Protein AF-0000000086388055 (afdb_homodimer)

Foldseek 3Di:
DPPVDCPDPPPPVVVVVCQQQAAPQVRHGEDQWKAWPVGHIHHPVSCVVQAPPPDQKGADPPPGDIGGVVRIDGPVVRNPDDPPPD/DPVPDCPDPPPPVVVVVVQQQAAPQVRHGEDQWKAFPVGHIHHPVSCVVQADPPDQKGADPPPGDIGGVVRIDGPVVRNPDDPPPD

Solvent-accessible surface area (backbone atoms only — not comparable to full-atom values): 10241 Å² total; per-residue (Å²): 134,82,75,82,57,80,76,57,85,74,51,76,68,50,64,69,53,47,54,46,58,30,15,78,82,83,67,38,63,33,51,66,25,29,25,42,72,85,16,56,58,34,20,47,78,67,46,54,78,57,35,53,88,96,52,64,45,34,49,39,93,84,81,53,51,73,37,46,62,89,61,47,27,52,35,56,57,44,58,68,52,57,81,74,78,120,134,81,74,81,57,80,76,56,88,70,54,78,69,51,65,71,51,46,53,45,59,29,14,78,83,81,67,37,64,33,51,66,24,28,23,42,72,86,16,56,58,35,21,46,77,68,47,55,78,57,33,52,87,96,52,64,43,35,50,40,91,82,81,56,52,73,38,46,61,90,61,47,26,52,33,56,58,44,56,67,54,58,80,74,77,120

Nearest PDB structures (foldseek):
  6yxe-assembly2_B-2  TM=8.907E-01  e=7.400E-06  Homo sapiens
  6yxe-assembly1_A-3  TM=7.813E-01  e=3.325E-06  Homo sapiens
  5fer-assembly1_A  TM=7.969E-01  e=1.647E-05  Homo sapiens
  8a38-assembly2_B  TM=8.739E-01  e=8.159E-05  Homo sapiens
  7zj3-assembly2_A  TM=8.446E-01  e=8.721E-05  Homo sapiens

Sequence (172 aa):
MDLMGTLGRGGLEVSSFTEDLLCPICLSFFREPHMLECGHSFCAPCLEPCIPKGQRRGLCPECRRPFALRRMTINRALCSLEPLKLMDLMGTLGRGGLEVSSFTEDLLCPICLSFFREPHMLECGHSFCAPCLEPCIPKGQRRGLCPECRRPFALRRMTINRALCSLEPLKL

Radius of gyration: 19.49 Å; Cα contacts (8 Å, |Δi|>4): 260; chains: 2; bounding box: 42×66×50 Å

pLDDT: mean 80.74, std 25.34, range [24.72, 98.5]

InterPro domains:
  IPR001841 Zinc finger, RING-type [PS50089] (23-64)
  IPR001841 Zinc finger, RING-type [SM00184] (23-63)
  IPR013083 Zinc finger, RING/FYVE/PHD-type [G3DSA:3.30.40.10] (9-85)
  IPR017907 Zinc finger, RING-type, conserved site [PS00518] (38-47)
  IPR018957 Zinc finger, C3HC4 RING-type [PF00097] (23-63)
  IPR051657 RNF168/RNF169 E3 ubiquitin-protein ligase [PTHR23328] (18-79)

Structure (mmCIF, N/CA/C/O backbone):
data_AF-0000000086388055-model_v1
#
loop_
_entity.id
_entity.type
_entity.pdbx_description
1 polymer 'RING-type E3 ubiquitin transferase'
#
loop_
_atom_site.group_PDB
_atom_site.id
_atom_site.type_symbol
_atom_site.label_atom_id
_atom_site.label_alt_id
_atom_site.label_comp_id
_atom_site.label_asym_id
_atom_site.label_entity_id
_atom_site.label_seq_id
_atom_site.pdbx_PDB_ins_code
_atom_site.Cartn_x
_atom_site.Cartn_y
_atom_site.Cartn_z
_atom_site.occupancy
_atom_site.B_iso_or_equiv
_atom_site.auth_seq_id
_atom_site.auth_comp_id
_atom_site.auth_asym_id
_atom_site.auth_atom_id
_atom_site.pdbx_PDB_model_num
ATOM 1 N N . MET A 1 1 ? -17.297 48.688 5.199 1 24.72 1 MET A N 1
ATOM 2 C CA . MET A 1 1 ? -16.234 48.031 4.438 1 24.72 1 MET A CA 1
ATOM 3 C C . MET A 1 1 ? -15.828 46.719 5.098 1 24.72 1 MET A C 1
ATOM 5 O O . MET A 1 1 ? -15.375 46.688 6.242 1 24.72 1 MET A O 1
ATOM 9 N N . ASP A 1 2 ? -16.578 45.562 4.766 1 26.2 2 ASP A N 1
ATOM 10 C CA . ASP A 1 2 ? -16.656 44.281 5.426 1 26.2 2 ASP A CA 1
ATOM 11 C C . ASP A 1 2 ? -15.328 43.531 5.336 1 26.2 2 ASP A C 1
ATOM 13 O O . ASP A 1 2 ? -14.828 43.281 4.238 1 26.2 2 ASP A O 1
ATOM 17 N N . LEU A 1 3 ? -14.32 43.688 6.047 1 27.2 3 LEU A N 1
ATOM 18 C CA . LEU A 1 3 ? -12.969 43.188 6.223 1 27.2 3 LEU A CA 1
ATOM 19 C C . LEU A 1 3 ? -12.969 41.656 6.238 1 27.2 3 LEU A C 1
ATOM 21 O O . LEU A 1 3 ? -11.945 41.031 6.516 1 27.2 3 LEU A O 1
ATOM 25 N N . MET A 1 4 ? -14.117 41.031 6.414 1 30.28 4 MET A N 1
ATOM 26 C CA . MET A 1 4 ? -14.023 39.594 6.465 1 30.28 4 MET A CA 1
ATOM 27 C C . MET A 1 4 ? -13.43 39.031 5.176 1 30.28 4 MET A C 1
ATOM 29 O O . MET A 1 4 ? -14.133 38.906 4.164 1 30.28 4 MET A O 1
ATOM 33 N N . GLY A 1 5 ? -12.617 39.719 4.543 1 29.72 5 GLY A N 1
ATOM 34 C CA . GLY A 1 5 ? -12.117 39.438 3.205 1 29.72 5 GLY A CA 1
ATOM 35 C C . GLY A 1 5 ? -11.852 37.969 2.945 1 29.72 5 GLY A C 1
ATOM 36 O O . GLY A 1 5 ? -11.812 37.188 3.881 1 29.72 5 GLY A O 1
ATOM 37 N N . THR A 1 6 ? -11.82 37.625 1.55 1 30.61 6 THR A N 1
ATOM 38 C CA . THR A 1 6 ? -11.625 36.375 0.801 1 30.61 6 THR A CA 1
ATOM 39 C C . THR A 1 6 ? -10.352 35.656 1.257 1 30.61 6 THR A C 1
ATOM 41 O O . THR A 1 6 ? -9.242 36.094 0.936 1 30.61 6 THR A O 1
ATOM 44 N N . LEU A 1 7 ? -9.953 35.656 2.416 1 35.62 7 LEU A N 1
ATOM 45 C CA . LEU A 1 7 ? -8.859 34.719 2.635 1 35.62 7 LEU A CA 1
ATOM 46 C C . LEU A 1 7 ? -9 33.5 1.726 1 35.62 7 LEU A C 1
ATOM 48 O O . LEU A 1 7 ? -9.969 32.75 1.828 1 35.62 7 LEU A O 1
ATOM 52 N N . GLY A 1 8 ? -8.891 33.625 0.463 1 33.31 8 GLY A N 1
ATOM 53 C CA . GLY A 1 8 ? -9.023 32.688 -0.637 1 33.31 8 GLY A CA 1
ATOM 54 C C . GLY A 1 8 ? -8.602 31.281 -0.268 1 33.31 8 GLY A C 1
ATOM 55 O O . GLY A 1 8 ? -7.961 31.062 0.762 1 33.31 8 GLY A O 1
ATOM 56 N N . ARG A 1 9 ? -9.133 30.25 -1.027 1 32.78 9 ARG A N 1
ATOM 57 C CA . ARG A 1 9 ? -8.859 28.812 -0.999 1 32.78 9 ARG A CA 1
ATOM 58 C C . ARG A 1 9 ? -7.367 28.547 -0.872 1 32.78 9 ARG A C 1
ATOM 60 O O . ARG A 1 9 ? -6.887 27.484 -1.276 1 32.78 9 ARG A O 1
ATOM 67 N N . GLY A 1 10 ? -6.574 29.469 -0.77 1 34.97 10 GLY A N 1
ATOM 68 C CA . GLY A 1 10 ? -5.188 29.109 -0.537 1 34.97 10 GLY A CA 1
ATOM 69 C C . GLY A 1 10 ? -5.012 28.125 0.596 1 34.97 10 GLY A C 1
ATOM 70 O O . GLY A 1 10 ? -3.971 28.094 1.256 1 34.97 10 GLY A O 1
ATOM 71 N N . GLY A 1 11 ? -5.984 28 1.365 1 35.19 11 GLY A N 1
ATOM 72 C CA . GLY A 1 11 ? -6.031 27 2.426 1 35.19 11 GLY A CA 1
ATOM 73 C C . GLY A 1 11 ? -5.188 25.781 2.135 1 35.19 11 GLY A C 1
ATOM 74 O O . GLY A 1 11 ? -4.926 25.453 0.973 1 35.19 11 GLY A O 1
ATOM 75 N N . LEU A 1 12 ? -4.16 25.562 2.904 1 37.53 12 LEU A N 1
ATOM 76 C CA . LEU A 1 12 ? -3.385 24.328 2.822 1 37.53 12 LEU A CA 1
ATOM 77 C C . LEU A 1 12 ? -4.199 23.219 2.17 1 37.53 12 LEU A C 1
ATOM 79 O O . LEU A 1 12 ? -5.309 22.906 2.613 1 37.53 12 LEU A O 1
ATOM 83 N N . GLU A 1 13 ? -4.641 23.328 0.936 1 41.19 13 GLU A N 1
ATOM 84 C CA . GLU A 1 13 ? -5.277 22.203 0.261 1 41.19 13 GLU A CA 1
ATOM 85 C C . GLU A 1 13 ? -4.91 20.875 0.93 1 41.19 13 GLU A C 1
ATOM 87 O O . GLU A 1 13 ? -3.979 20.188 0.498 1 41.19 13 GLU A O 1
ATOM 92 N N . VAL A 1 14 ? -4.543 20.812 2.172 1 44.97 14 VAL A N 1
ATOM 93 C CA . VAL A 1 14 ? -4.559 19.625 3.023 1 44.97 14 VAL A CA 1
ATOM 94 C C . VAL A 1 14 ? -5.688 18.688 2.59 1 44.97 14 VAL A C 1
ATOM 96 O O . VAL A 1 14 ? -5.551 17.469 2.664 1 44.97 14 VAL A O 1
ATOM 99 N N . SER A 1 15 ? -6.848 19.297 2.01 1 49.81 15 SER A N 1
ATOM 100 C CA . SER A 1 15 ? -8.031 18.484 1.746 1 49.81 15 SER A CA 1
ATOM 101 C C . SER A 1 15 ? -7.711 17.328 0.814 1 49.81 15 SER A C 1
ATOM 103 O O . SER A 1 15 ? -8.094 16.188 1.079 1 49.81 15 SER A O 1
ATOM 105 N N . SER A 1 16 ? -6.957 17.672 -0.302 1 55.78 16 SER A N 1
ATOM 106 C CA . SER A 1 16 ? -6.723 16.641 -1.312 1 55.78 16 SER A CA 1
ATOM 107 C C . SER A 1 16 ? -5.719 15.609 -0.823 1 55.78 16 SER A C 1
ATOM 109 O O . SER A 1 16 ? -5.863 14.414 -1.108 1 55.78 16 SER A O 1
ATOM 111 N N . PHE A 1 17 ? -4.836 16.125 0.063 1 61.09 17 PHE A N 1
ATOM 112 C CA . PHE A 1 17 ? -3.809 15.211 0.545 1 61.09 17 PHE A CA 1
ATOM 113 C C . PHE A 1 17 ? -4.379 14.25 1.586 1 61.09 17 PHE A C 1
ATOM 115 O O . PHE A 1 17 ? -4.016 13.078 1.621 1 61.09 17 PHE A O 1
ATOM 122 N N . THR A 1 18 ? -5.371 14.75 2.217 1 68.62 18 THR A N 1
ATOM 123 C CA . THR A 1 18 ? -5.922 13.953 3.307 1 68.62 18 THR A CA 1
ATOM 124 C C . THR A 1 18 ? -6.848 12.859 2.766 1 68.62 18 THR A C 1
ATOM 126 O O . THR A 1 18 ? -6.969 11.789 3.365 1 68.62 18 THR A O 1
ATOM 129 N N . GLU A 1 19 ? -7.387 13.156 1.543 1 82 19 GLU A N 1
ATOM 130 C CA . GLU A 1 19 ? -8.352 12.188 1.027 1 82 19 GLU A CA 1
ATOM 131 C C . GLU A 1 19 ? -7.676 10.859 0.708 1 82 19 GLU A C 1
ATOM 133 O O . GLU A 1 19 ? -8.289 9.797 0.857 1 82 19 GLU A O 1
ATOM 138 N N . ASP A 1 20 ? -6.473 10.961 0.422 1 86.75 20 ASP A N 1
ATOM 139 C CA . ASP A 1 20 ? -5.738 9.742 0.072 1 86.75 20 ASP A CA 1
ATOM 140 C C . ASP A 1 20 ? -5.328 8.969 1.322 1 86.75 20 ASP A C 1
ATOM 142 O O . ASP A 1 20 ? -4.891 7.824 1.232 1 86.75 20 ASP A O 1
ATOM 146 N N . LEU A 1 21 ? -5.582 9.625 2.383 1 88.94 21 LEU A N 1
ATOM 147 C CA . LEU A 1 21 ? -5.184 9.008 3.643 1 88.94 21 LEU A CA 1
ATOM 148 C C . LEU A 1 21 ? -6.402 8.492 4.406 1 88.94 21 LEU A C 1
ATOM 150 O O . LEU A 1 21 ? -6.297 8.133 5.578 1 88.94 21 LEU A O 1
ATOM 154 N N . LEU A 1 22 ? -7.516 8.492 3.67 1 92.56 22 LEU A N 1
ATOM 155 C CA . LEU A 1 22 ? -8.758 7.977 4.23 1 92.56 22 LEU A CA 1
ATOM 156 C C . LEU A 1 22 ? -9.234 6.746 3.461 1 92.56 22 LEU A C 1
ATOM 158 O O . LEU A 1 22 ? -9.016 6.645 2.252 1 92.56 22 LEU A O 1
ATOM 162 N N . CYS A 1 23 ? -9.852 5.883 4.164 1 96.38 23 CYS A N 1
ATOM 163 C CA . CYS A 1 23 ? -10.523 4.766 3.51 1 96.38 23 CYS A CA 1
ATOM 164 C C . CYS A 1 23 ? -11.664 5.25 2.623 1 96.38 23 CYS A C 1
ATOM 166 O O . CYS A 1 23 ? -12.555 5.957 3.09 1 96.38 23 CYS A O 1
ATOM 168 N N . PRO A 1 24 ? -11.734 4.828 1.375 1 97 24 PRO A N 1
ATOM 169 C CA . PRO A 1 24 ? -12.773 5.312 0.469 1 97 24 PRO A CA 1
ATOM 170 C C . PRO A 1 24 ? -14.156 4.762 0.817 1 97 24 PRO A C 1
ATOM 172 O O . PRO A 1 24 ? -15.172 5.285 0.342 1 97 24 PRO A O 1
ATOM 175 N N . ILE A 1 25 ? -14.227 3.76 1.532 1 97.62 25 ILE A N 1
ATOM 176 C CA . ILE A 1 25 ? -15.516 3.143 1.836 1 97.62 25 ILE A CA 1
ATOM 177 C C . ILE A 1 25 ? -16.156 3.836 3.039 1 97.62 25 ILE A C 1
ATOM 179 O O . ILE A 1 25 ? -17.297 4.285 2.971 1 97.62 25 ILE A O 1
ATOM 183 N N . CYS A 1 26 ? -15.414 4 4.148 1 96.88 26 CYS A N 1
ATOM 184 C CA . CYS A 1 26 ? -16 4.531 5.375 1 96.88 26 CYS A CA 1
ATOM 185 C C . CYS A 1 26 ? -15.641 6 5.559 1 96.88 26 CYS A C 1
ATOM 187 O O . CYS A 1 26 ? -16.172 6.668 6.449 1 96.88 26 CYS A O 1
ATOM 189 N N . LEU A 1 27 ? -14.672 6.5 4.805 1 94.5 27 LEU A N 1
ATOM 190 C CA . LEU A 1 27 ? -14.234 7.891 4.777 1 94.5 27 LEU A CA 1
ATOM 191 C C . LEU A 1 27 ? -13.609 8.297 6.109 1 94.5 27 LEU A C 1
ATOM 193 O O . LEU A 1 27 ? -13.727 9.445 6.527 1 94.5 27 LEU A O 1
ATOM 197 N N . SER A 1 28 ? -13.016 7.426 6.785 1 93.56 28 SER A N 1
ATOM 198 C CA . SER A 1 28 ? -12.242 7.633 8.008 1 93.56 28 SER A CA 1
ATOM 199 C C . SER A 1 28 ? -10.797 7.184 7.824 1 93.56 28 SER A C 1
ATOM 201 O O . SER A 1 28 ? -10.438 6.641 6.777 1 93.56 28 SER A O 1
ATOM 203 N N . PHE A 1 29 ? -9.992 7.5 8.883 1 91.75 29 PHE A N 1
ATOM 204 C CA . PHE A 1 29 ? -8.633 6.98 8.867 1 91.75 29 PHE A CA 1
ATOM 205 C C . PHE A 1 29 ? -8.633 5.457 8.867 1 91.75 29 PHE A C 1
ATOM 207 O O . PHE A 1 29 ? -9.5 4.832 9.484 1 91.75 29 PHE A O 1
ATOM 214 N N . PHE A 1 30 ? -7.707 5 8.195 1 93.81 30 PHE A N 1
ATOM 215 C CA . PHE A 1 30 ? -7.652 3.564 7.953 1 93.81 30 PHE A CA 1
ATOM 216 C C . PHE A 1 30 ? -7.555 2.797 9.266 1 93.81 30 PHE A C 1
ATOM 218 O O . PHE A 1 30 ? -6.781 3.17 10.156 1 93.81 30 PHE A O 1
ATOM 225 N N . ARG A 1 31 ? -8.312 1.759 9.375 1 94.38 31 ARG A N 1
ATOM 226 C CA . ARG A 1 31 ? -8.164 0.71 10.383 1 94.38 31 ARG A CA 1
ATOM 227 C C . ARG A 1 31 ? -7.715 -0.601 9.742 1 94.38 31 ARG A C 1
ATOM 229 O O . ARG A 1 31 ? -8.43 -1.162 8.906 1 94.38 31 ARG A O 1
ATOM 236 N N . GLU A 1 32 ? -6.535 -1.037 10.109 1 96.12 32 GLU A N 1
ATOM 237 C CA . GLU A 1 32 ? -5.98 -2.242 9.5 1 96.12 32 GLU A CA 1
ATOM 238 C C . GLU A 1 32 ? -5.941 -2.123 7.98 1 96.12 32 GLU A C 1
ATOM 240 O O . GLU A 1 32 ? -6.582 -2.906 7.277 1 96.12 32 GLU A O 1
ATOM 245 N N . PRO A 1 33 ? -5.207 -1.213 7.441 1 97.56 33 PRO A N 1
ATOM 246 C CA . PRO A 1 33 ? -5.219 -0.913 6.008 1 97.56 33 PRO A CA 1
ATOM 247 C C . PRO A 1 33 ? -4.633 -2.043 5.164 1 97.56 33 PRO A C 1
ATOM 249 O O . PRO A 1 33 ? -3.533 -2.523 5.441 1 97.56 33 PRO A O 1
ATOM 252 N N . HIS A 1 34 ? -5.355 -2.502 4.195 1 98.06 34 HIS A N 1
ATOM 253 C CA . HIS A 1 34 ? -4.895 -3.473 3.211 1 98.06 34 HIS A CA 1
ATOM 254 C C . HIS A 1 34 ? -4.914 -2.887 1.804 1 98.06 34 HIS A C 1
ATOM 256 O O . HIS A 1 34 ? -5.832 -2.141 1.453 1 98.06 34 HIS A O 1
ATOM 262 N N . MET A 1 35 ? -3.973 -3.291 1.059 1 98.5 35 MET A N 1
ATOM 263 C CA . MET A 1 35 ? -3.879 -2.879 -0.339 1 98.5 35 MET A CA 1
ATOM 264 C C . MET A 1 35 ? -4.148 -4.055 -1.272 1 98.5 35 MET A C 1
ATOM 266 O O . MET A 1 35 ? -3.66 -5.16 -1.039 1 98.5 35 MET A O 1
ATOM 270 N N . LEU A 1 36 ? -4.918 -3.766 -2.297 1 98.06 36 LEU A N 1
ATOM 271 C CA . LEU A 1 36 ? -5.223 -4.762 -3.318 1 98.06 36 LEU A CA 1
ATOM 272 C C . LEU A 1 36 ? -4.184 -4.73 -4.438 1 98.06 36 LEU A C 1
ATOM 274 O O . LEU A 1 36 ? -3.314 -3.854 -4.457 1 98.06 36 LEU A O 1
ATOM 278 N N . GLU A 1 37 ? -4.297 -5.625 -5.371 1 96.62 37 GLU A N 1
ATOM 279 C CA . GLU A 1 37 ? -3.338 -5.73 -6.465 1 96.62 37 GLU A CA 1
ATOM 280 C C . GLU A 1 37 ? -3.414 -4.516 -7.387 1 96.62 37 GLU A C 1
ATOM 282 O O . GLU A 1 37 ? -2.451 -4.203 -8.094 1 96.62 37 GLU A O 1
ATOM 287 N N . CYS A 1 38 ? -4.547 -3.857 -7.336 1 97.44 38 CYS A N 1
ATOM 288 C CA . CYS A 1 38 ? -4.723 -2.682 -8.18 1 97.44 38 CYS A CA 1
ATOM 289 C C . CYS A 1 38 ? -4.047 -1.463 -7.57 1 97.44 38 CYS A C 1
ATOM 291 O O . CYS A 1 38 ? -3.945 -0.415 -8.211 1 97.44 38 CYS A O 1
ATOM 293 N N . GLY A 1 39 ? -3.668 -1.537 -6.316 1 98.06 39 GLY A N 1
ATOM 294 C CA . GLY A 1 39 ? -2.988 -0.435 -5.656 1 98.06 39 GLY A CA 1
ATOM 295 C C . GLY A 1 39 ? -3.896 0.36 -4.738 1 98.06 39 GLY A C 1
ATOM 296 O O . GLY A 1 39 ? -3.434 1.229 -3.996 1 98.06 39 GLY A O 1
ATOM 297 N N . HIS A 1 40 ? -5.168 0.127 -4.711 1 97.81 40 HIS A N 1
ATOM 298 C CA . HIS A 1 40 ? -6.09 0.825 -3.82 1 97.81 40 HIS A CA 1
ATOM 299 C C . HIS A 1 40 ? -6.109 0.184 -2.438 1 97.81 40 HIS A C 1
ATOM 301 O O . HIS A 1 40 ? -6.02 -1.039 -2.314 1 97.81 40 HIS A O 1
ATOM 307 N N . SER A 1 41 ? -6.285 0.983 -1.431 1 97.94 41 SER A N 1
ATOM 308 C CA . SER A 1 41 ? -6.301 0.508 -0.051 1 97.94 41 SER A CA 1
ATOM 309 C C . SER A 1 41 ? -7.656 0.751 0.605 1 97.94 41 SER A C 1
ATOM 311 O O . SER A 1 41 ? -8.359 1.7 0.253 1 97.94 41 SER A O 1
ATOM 313 N N . PHE A 1 42 ? -7.98 -0.104 1.552 1 97.94 42 PHE A N 1
ATOM 314 C CA . PHE A 1 42 ? -9.211 -0.058 2.332 1 97.94 42 PHE A CA 1
ATOM 315 C C . PHE A 1 42 ? -8.984 -0.62 3.73 1 97.94 42 PHE A C 1
ATOM 317 O O . PHE A 1 42 ? -8.031 -1.364 3.961 1 97.94 42 PHE A O 1
ATOM 324 N N . CYS A 1 43 ? -9.852 -0.224 4.668 1 97.44 43 CYS A N 1
ATOM 325 C CA . CYS A 1 43 ? -9.883 -0.951 5.934 1 97.44 43 CYS A CA 1
ATOM 326 C C . CYS A 1 43 ? -10.219 -2.42 5.711 1 97.44 43 CYS A C 1
ATOM 328 O O . CYS A 1 43 ? -11.07 -2.748 4.879 1 97.44 43 CYS A O 1
ATOM 330 N N . ALA A 1 44 ? -9.609 -3.264 6.5 1 97.19 44 ALA A N 1
ATOM 331 C CA . ALA A 1 44 ? -9.961 -4.68 6.422 1 97.19 44 ALA A CA 1
ATOM 332 C C . ALA A 1 44 ? -11.445 -4.891 6.707 1 97.19 44 ALA A C 1
ATOM 334 O O . ALA A 1 44 ? -12.141 -5.566 5.945 1 97.19 44 ALA A O 1
ATOM 335 N N . PRO A 1 45 ? -11.953 -4.293 7.719 1 97.31 45 PRO A N 1
ATOM 336 C CA . PRO A 1 45 ? -13.375 -4.504 8 1 97.31 45 PRO A CA 1
ATOM 337 C C . PRO A 1 45 ? -14.281 -3.938 6.914 1 97.31 45 PRO A C 1
ATOM 339 O O . PRO A 1 45 ? -15.398 -4.43 6.719 1 97.31 45 PRO A O 1
ATOM 342 N N . CYS A 1 46 ? -13.891 -2.92 6.234 1 97.81 46 CYS A N 1
ATOM 343 C CA . CYS A 1 46 ? -14.688 -2.336 5.16 1 97.81 46 CYS A CA 1
ATOM 344 C C . CYS A 1 46 ? -14.664 -3.225 3.922 1 97.81 46 CYS A C 1
ATOM 346 O O . CYS A 1 46 ? -15.641 -3.283 3.178 1 97.81 46 CYS A O 1
ATOM 348 N N . LEU A 1 47 ? -13.602 -3.904 3.689 1 97.38 47 LEU A N 1
ATOM 349 C CA . LEU A 1 47 ? -13.438 -4.742 2.508 1 97.38 47 LEU A CA 1
ATOM 350 C C . LEU A 1 47 ? -14.211 -6.051 2.656 1 97.38 47 LEU A C 1
ATOM 352 O O . LEU A 1 47 ? -14.68 -6.613 1.664 1 97.38 47 LEU A O 1
ATOM 356 N N . GLU A 1 48 ? -14.328 -6.516 3.838 1 96.56 48 GLU A N 1
ATOM 357 C CA . GLU A 1 48 ? -14.906 -7.824 4.121 1 96.56 48 GLU A CA 1
ATOM 358 C C . GLU A 1 48 ? -16.266 -7.98 3.461 1 96.56 48 GLU A C 1
ATOM 360 O O . GLU A 1 48 ? -16.531 -8.969 2.775 1 96.56 48 GLU A O 1
ATOM 365 N N . PRO A 1 49 ? -17.141 -6.961 3.6 1 96.5 49 PRO A N 1
ATOM 366 C CA . PRO A 1 49 ? -18.469 -7.094 2.99 1 96.5 49 PRO A CA 1
ATOM 367 C C . PRO A 1 49 ? -18.422 -7.059 1.465 1 96.5 49 PRO A C 1
ATOM 369 O O . PRO A 1 49 ? -19.406 -7.398 0.806 1 96.5 49 PRO A O 1
ATOM 372 N N . CYS A 1 50 ? -17.344 -6.633 0.873 1 95.81 50 CYS A N 1
ATOM 373 C CA . CYS A 1 50 ? -17.23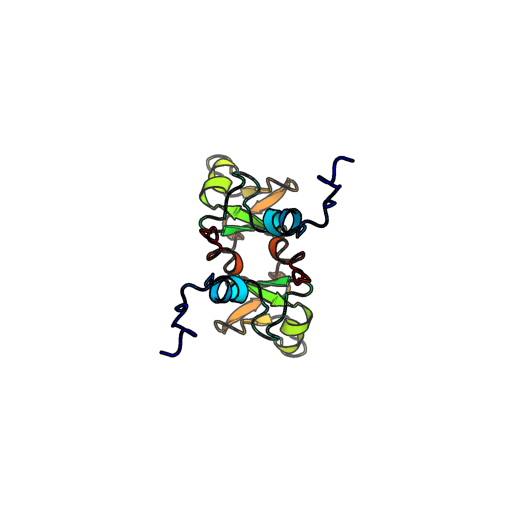4 -6.492 -0.575 1 95.81 50 CYS A CA 1
ATOM 374 C C . CYS A 1 50 ? -16.891 -7.828 -1.229 1 95.81 50 CYS A C 1
ATOM 376 O O . CYS A 1 50 ? -16.875 -7.938 -2.455 1 95.81 50 CYS A O 1
ATOM 378 N N . ILE A 1 51 ? -16.719 -8.82 -0.486 1 96.56 51 ILE A N 1
ATOM 379 C CA . ILE A 1 51 ? -16.406 -10.164 -0.964 1 96.56 51 ILE A CA 1
ATOM 380 C C . ILE A 1 51 ? -17.641 -11.055 -0.846 1 96.56 51 ILE A C 1
ATOM 382 O O . ILE A 1 51 ? -18.188 -11.227 0.247 1 96.56 51 ILE A O 1
ATOM 386 N N . PRO A 1 52 ? -18.031 -11.617 -2.004 1 96.06 52 PRO A N 1
ATOM 387 C CA . PRO A 1 52 ? -19.188 -12.516 -1.945 1 96.06 52 PRO A CA 1
ATOM 388 C C . PRO A 1 52 ? -18.984 -13.688 -0.988 1 96.06 52 PRO A C 1
ATOM 390 O O . PRO A 1 52 ? -17.875 -14.203 -0.875 1 96.06 52 PRO A O 1
ATOM 393 N N . LYS A 1 53 ? -20.031 -14.117 -0.347 1 94.06 53 LYS A N 1
ATOM 394 C CA . LYS A 1 53 ? -19.984 -15.203 0.628 1 94.06 53 LYS A CA 1
ATOM 395 C C . LYS A 1 53 ? -19.391 -16.469 0.014 1 94.06 53 LYS A C 1
ATOM 397 O O . LYS A 1 53 ? -19.781 -16.875 -1.083 1 94.06 53 LYS A O 1
ATOM 402 N N . GLY A 1 54 ? -18.4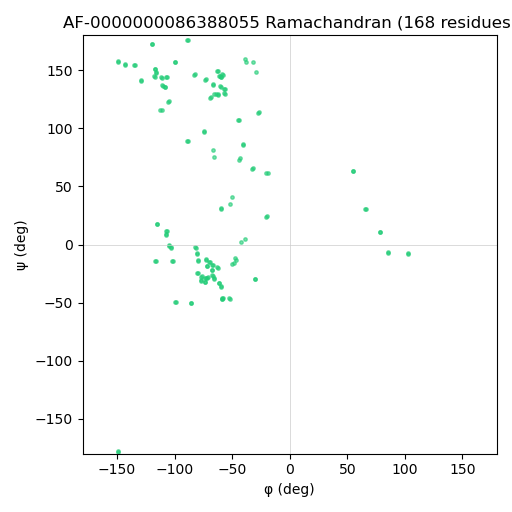53 -17.016 0.668 1 94.25 54 GLY A N 1
ATOM 403 C CA . GLY A 1 54 ? -17.859 -18.266 0.24 1 94.25 54 GLY A CA 1
ATOM 404 C C . GLY A 1 54 ? -16.75 -18.094 -0.789 1 94.25 54 GLY A C 1
ATOM 405 O O . GLY A 1 54 ? -16.141 -19.062 -1.22 1 94.25 54 GLY A O 1
ATOM 406 N N . GLN A 1 55 ? -16.594 -16.906 -1.232 1 95.5 55 GLN A N 1
ATOM 407 C CA . GLN A 1 55 ? -15.57 -16.641 -2.234 1 95.5 55 GLN A CA 1
ATOM 408 C C . GLN A 1 55 ? -14.32 -16.047 -1.595 1 95.5 55 GLN A C 1
ATOM 410 O O . GLN A 1 55 ? -14.352 -15.609 -0.444 1 95.5 55 GLN A O 1
ATOM 415 N N . ARG A 1 56 ? -13.227 -16.234 -2.34 1 96.12 56 ARG A N 1
ATOM 416 C CA . ARG A 1 56 ? -11.953 -15.672 -1.89 1 96.12 56 ARG A CA 1
ATOM 417 C C . ARG A 1 56 ? -11.461 -14.602 -2.85 1 96.12 56 ARG A C 1
ATOM 419 O O . ARG A 1 56 ? -10.258 -14.344 -2.934 1 96.12 56 ARG A O 1
ATOM 426 N N . ARG A 1 57 ? -12.414 -14.133 -3.666 1 97.06 57 ARG A N 1
ATOM 427 C CA . ARG A 1 57 ? -12.125 -13.062 -4.613 1 97.06 57 ARG A CA 1
ATOM 428 C C . ARG A 1 57 ? -13.219 -12 -4.586 1 97.06 57 ARG A C 1
ATOM 430 O O . ARG A 1 57 ? -14.352 -12.281 -4.203 1 97.06 57 ARG A O 1
ATOM 437 N N . GLY A 1 58 ? -12.859 -10.812 -4.953 1 97.25 58 GLY A N 1
ATOM 438 C CA . GLY A 1 58 ? -13.789 -9.703 -5.078 1 97.25 58 GLY A CA 1
ATOM 439 C C . GLY A 1 58 ? -13.383 -8.703 -6.145 1 97.25 58 GLY A C 1
ATOM 440 O O . GLY A 1 58 ? -12.453 -8.945 -6.914 1 97.25 58 GLY A O 1
ATOM 441 N N . LEU A 1 59 ? -14.188 -7.676 -6.242 1 98 59 LEU A N 1
ATOM 442 C CA . LEU A 1 59 ? -13.883 -6.535 -7.105 1 98 59 LEU A CA 1
ATOM 443 C C . LEU A 1 59 ? -13.516 -5.309 -6.277 1 98 59 LEU A C 1
ATOM 445 O O . LEU A 1 59 ? -14.148 -5.039 -5.25 1 98 59 LEU A O 1
ATOM 449 N N . CYS A 1 60 ? -12.492 -4.66 -6.688 1 98.38 60 CYS A N 1
ATOM 450 C CA . CYS A 1 60 ? -12.078 -3.453 -5.984 1 98.38 60 CYS A CA 1
ATOM 451 C C . CYS A 1 60 ? -13.211 -2.438 -5.926 1 98.38 60 CYS A C 1
ATOM 453 O O . CYS A 1 60 ? -13.789 -2.084 -6.953 1 98.38 60 CYS A O 1
ATOM 455 N N . PRO A 1 61 ? -13.492 -1.834 -4.844 1 98.25 61 PRO A N 1
ATOM 456 C CA . PRO A 1 61 ? -14.578 -0.864 -4.715 1 98.25 61 PRO A CA 1
ATOM 457 C C . PRO A 1 61 ? -14.328 0.414 -5.512 1 98.25 61 PRO A C 1
ATOM 459 O O . PRO A 1 61 ? -15.273 1.148 -5.816 1 98.25 61 PRO A O 1
ATOM 462 N N . GLU A 1 62 ? -13.148 0.61 -5.863 1 97.56 62 GLU A N 1
ATOM 463 C CA . GLU A 1 62 ? -12.82 1.856 -6.555 1 97.56 62 GLU A CA 1
ATOM 464 C C . GLU A 1 62 ? -12.742 1.649 -8.062 1 97.56 62 GLU A C 1
ATOM 466 O O . GLU A 1 62 ? -13.406 2.352 -8.828 1 97.56 62 GLU A O 1
ATOM 471 N N . CYS A 1 63 ? -12.047 0.692 -8.516 1 97.88 63 CYS A N 1
ATOM 472 C CA . CYS A 1 63 ? -11.773 0.585 -9.945 1 97.88 63 CYS A CA 1
ATOM 473 C C . CYS A 1 63 ? -12.391 -0.684 -10.523 1 97.88 63 CYS A C 1
ATOM 475 O O . CYS A 1 63 ? -12.359 -0.896 -11.734 1 97.88 63 CYS A O 1
ATOM 477 N N . ARG A 1 64 ? -12.812 -1.625 -9.734 1 98.25 64 ARG A N 1
ATOM 478 C CA . ARG A 1 64 ? -13.555 -2.84 -10.062 1 98.25 64 ARG A CA 1
ATOM 479 C C . ARG A 1 64 ? -12.625 -3.9 -10.648 1 98.25 64 ARG A C 1
ATOM 481 O O . ARG A 1 64 ? -13.094 -4.895 -11.211 1 98.25 64 ARG A O 1
ATOM 488 N N . ARG A 1 65 ? -11.375 -3.709 -10.594 1 98.19 65 ARG A N 1
ATOM 489 C CA . ARG A 1 65 ? -10.461 -4.785 -10.961 1 98.19 65 ARG A CA 1
ATOM 490 C C . ARG A 1 65 ? -10.547 -5.938 -9.961 1 98.19 65 ARG A C 1
ATOM 492 O O . ARG A 1 65 ? -10.633 -5.715 -8.75 1 98.19 65 ARG A O 1
ATOM 499 N N . PRO A 1 66 ? -10.547 -7.121 -10.484 1 98.06 66 PRO A N 1
ATOM 500 C CA . PRO A 1 66 ? -10.602 -8.266 -9.578 1 98.06 66 PRO A CA 1
ATOM 501 C C . PRO A 1 66 ? -9.391 -8.352 -8.648 1 98.06 66 PRO A C 1
ATOM 503 O O . PRO A 1 66 ? -8.289 -7.938 -9.031 1 98.06 66 PRO A O 1
ATOM 506 N N . PHE A 1 67 ? -9.648 -8.898 -7.465 1 97.62 67 PHE A N 1
ATOM 507 C CA . PHE A 1 67 ? -8.555 -9.188 -6.539 1 97.62 67 PHE A CA 1
ATOM 508 C C . PHE A 1 67 ? -8.812 -10.484 -5.781 1 97.62 67 PHE A C 1
ATOM 510 O O . PHE A 1 67 ? -9.961 -10.922 -5.66 1 97.62 67 PHE A O 1
ATOM 517 N N . ALA A 1 68 ? -7.75 -11.055 -5.352 1 97.06 68 ALA A N 1
ATOM 518 C CA . ALA A 1 68 ? -7.809 -12.242 -4.504 1 97.06 68 ALA A CA 1
ATOM 519 C C . ALA A 1 68 ? -7.426 -11.914 -3.066 1 97.06 68 ALA A C 1
ATOM 521 O O . ALA A 1 68 ? -6.5 -11.133 -2.826 1 97.06 68 ALA A O 1
ATOM 522 N N . LEU A 1 69 ? -8.078 -12.562 -2.08 1 95.88 69 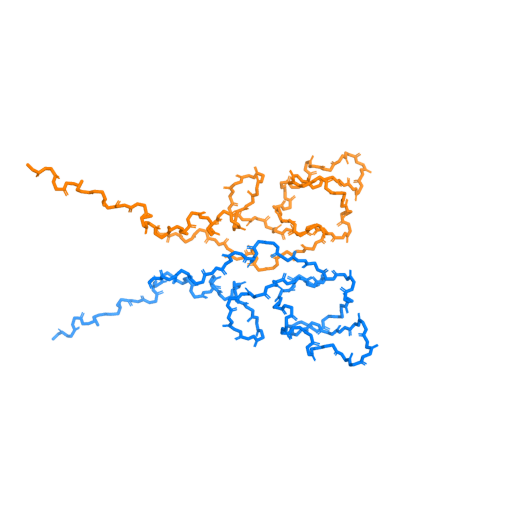LEU A N 1
ATOM 523 C CA . LEU A 1 69 ? -7.816 -12.336 -0.664 1 95.88 69 LEU A CA 1
ATOM 524 C C . LEU A 1 69 ? -6.359 -12.648 -0.328 1 95.88 69 LEU A C 1
ATOM 526 O O . LEU A 1 69 ? -5.734 -11.93 0.456 1 95.88 69 LEU A O 1
ATOM 530 N N . ARG A 1 70 ? -5.836 -13.602 -0.934 1 94.62 70 ARG A N 1
ATOM 531 C CA . ARG A 1 70 ? -4.484 -14.062 -0.632 1 94.62 70 ARG A CA 1
ATOM 532 C C . ARG A 1 70 ? -3.441 -13.078 -1.15 1 94.62 70 ARG A C 1
ATOM 534 O O . ARG A 1 70 ? -2.266 -13.164 -0.788 1 94.62 70 ARG A O 1
ATOM 541 N N . ARG A 1 71 ? -3.869 -12.148 -1.994 1 95.25 71 ARG A N 1
ATOM 542 C CA . ARG A 1 71 ? -2.914 -11.219 -2.6 1 95.25 71 ARG A CA 1
ATOM 543 C C . ARG A 1 71 ? -3.006 -9.844 -1.957 1 95.25 71 ARG A C 1
ATOM 545 O O . ARG A 1 71 ? -2.248 -8.938 -2.312 1 95.25 71 ARG A O 1
ATOM 552 N N . MET A 1 72 ? -3.91 -9.727 -1.014 1 96.19 72 MET A N 1
ATOM 553 C CA . MET A 1 72 ? -3.988 -8.469 -0.272 1 96.19 72 MET A CA 1
ATOM 554 C C . MET A 1 72 ? -2.807 -8.328 0.683 1 96.19 72 MET A C 1
ATOM 556 O O . MET A 1 72 ? -2.373 -9.305 1.289 1 96.19 72 MET A O 1
ATOM 560 N N . THR A 1 73 ? -2.33 -7.109 0.783 1 97.56 73 THR A N 1
ATOM 561 C CA . THR A 1 73 ? -1.164 -6.855 1.622 1 97.56 73 THR A CA 1
ATOM 562 C C . THR A 1 73 ? -1.429 -5.695 2.578 1 97.56 73 THR A C 1
ATOM 564 O O . THR A 1 73 ? -2.074 -4.711 2.209 1 97.56 73 THR A O 1
ATOM 567 N N . ILE A 1 74 ? -0.932 -5.836 3.787 1 97.56 74 ILE A N 1
ATOM 568 C CA . ILE A 1 74 ? -1.042 -4.738 4.738 1 97.56 74 ILE A CA 1
ATOM 569 C C . ILE A 1 74 ? -0.29 -3.518 4.207 1 97.56 74 ILE A C 1
ATOM 571 O O . ILE A 1 74 ? 0.851 -3.635 3.754 1 97.56 74 ILE A O 1
ATOM 575 N N . ASN A 1 75 ? -0.956 -2.418 4.191 1 97.44 75 ASN A N 1
ATOM 576 C CA . ASN A 1 75 ? -0.286 -1.165 3.859 1 97.44 75 ASN A CA 1
ATOM 577 C C . ASN A 1 75 ? 0.303 -0.498 5.098 1 97.44 75 ASN A C 1
ATOM 579 O O . ASN A 1 75 ? -0.355 0.325 5.738 1 97.44 75 ASN A O 1
ATOM 583 N N . ARG A 1 76 ? 1.453 -0.794 5.422 1 95.69 76 ARG A N 1
ATOM 584 C CA . ARG A 1 76 ? 2.08 -0.409 6.68 1 95.69 76 ARG A CA 1
ATOM 585 C C . ARG A 1 76 ? 2.17 1.107 6.809 1 95.69 76 ARG A C 1
ATOM 587 O O . ARG A 1 76 ? 2.061 1.652 7.906 1 95.69 76 ARG A O 1
ATOM 594 N N . ALA A 1 77 ? 2.338 1.713 5.711 1 94.12 77 ALA A N 1
ATOM 595 C CA . ALA A 1 77 ? 2.494 3.166 5.727 1 94.12 77 ALA A CA 1
ATOM 596 C C . ALA A 1 77 ? 1.236 3.848 6.254 1 94.12 77 ALA A C 1
ATOM 598 O O . ALA A 1 77 ? 1.297 4.977 6.75 1 94.12 77 ALA A O 1
ATOM 599 N N . LEU A 1 78 ? 0.148 3.195 6.238 1 93.31 78 LEU A N 1
ATOM 600 C CA . LEU A 1 78 ? -1.129 3.799 6.602 1 93.31 78 LEU A CA 1
ATOM 601 C C . LEU A 1 78 ? -1.555 3.363 8 1 93.31 78 LEU A C 1
ATOM 603 O O . LEU A 1 78 ? -2.59 3.807 8.5 1 93.31 78 LEU A O 1
ATOM 607 N N . CYS A 1 79 ? -0.884 2.539 8.688 1 91.94 79 CYS A N 1
ATOM 608 C CA . CYS A 1 79 ? -1.28 1.932 9.953 1 91.94 79 CYS A CA 1
ATOM 609 C C . CYS A 1 79 ? -1.254 2.955 11.086 1 91.94 79 CYS A C 1
ATOM 611 O O . CYS A 1 79 ? -2.023 2.852 12.039 1 91.94 79 CYS A O 1
ATOM 613 N N . SER A 1 80 ? -0.45 3.938 11 1 81.25 80 SER A N 1
ATOM 614 C CA . SER A 1 80 ? -0.274 4.82 12.148 1 81.25 80 SER A CA 1
ATOM 615 C C . SER A 1 80 ? -0.929 6.18 11.906 1 81.25 80 SER A C 1
ATOM 617 O O . SER A 1 80 ? -0.798 7.09 12.727 1 81.25 80 SER A O 1
ATOM 619 N N . LEU A 1 81 ? -1.633 6.156 10.82 1 76.12 81 LEU A N 1
ATOM 620 C CA . LEU A 1 81 ? -2.256 7.449 10.555 1 76.12 81 LEU A CA 1
ATOM 621 C C . LEU A 1 81 ? -3.438 7.684 11.492 1 76.12 81 LEU A C 1
ATOM 623 O O . LEU A 1 81 ? -4.289 6.805 11.656 1 76.12 81 LEU A O 1
ATOM 627 N N . GLU A 1 82 ? -3.232 8.344 12.5 1 65.38 82 GLU A N 1
ATOM 628 C CA . GLU A 1 82 ? -4.301 8.711 13.43 1 65.38 82 GLU A CA 1
ATOM 629 C C . GLU A 1 82 ? -4.566 10.219 13.398 1 65.38 82 GLU A C 1
ATOM 631 O O . GLU A 1 82 ? -3.688 11 13.023 1 65.38 82 GLU A O 1
ATOM 636 N N . PRO A 1 83 ? -5.969 10.516 13.57 1 54.25 83 PRO A N 1
ATOM 637 C CA . PRO A 1 83 ? -6.324 11.938 13.602 1 54.25 83 PRO A CA 1
ATOM 638 C C . PRO A 1 83 ? -5.375 12.766 14.469 1 54.25 83 PRO A C 1
ATOM 640 O O . PRO A 1 83 ? -4.891 12.273 15.492 1 54.25 83 PRO A O 1
ATOM 643 N N . LEU A 1 84 ? -4.512 13.578 13.773 1 43.88 84 LEU A N 1
ATOM 644 C CA . LEU A 1 84 ? -3.932 14.609 14.617 1 43.88 84 LEU A CA 1
ATOM 645 C C . LEU A 1 84 ? -4.98 15.188 15.57 1 43.88 84 LEU A C 1
ATOM 647 O O . LEU A 1 84 ? -6.105 15.477 15.156 1 43.88 84 LEU A O 1
ATOM 651 N N . LYS A 1 85 ? -5.184 14.578 16.719 1 38.41 85 LYS A N 1
ATOM 652 C CA . LYS A 1 85 ? -5.926 15.367 17.688 1 38.41 85 LYS A CA 1
ATOM 653 C C . LYS A 1 85 ? -5.418 16.812 17.734 1 38.41 85 LYS A C 1
ATOM 655 O O . LYS A 1 85 ? -4.27 17.062 18.094 1 38.41 85 LYS A O 1
ATOM 660 N N . LEU A 1 86 ? -5.68 17.609 16.781 1 31.34 86 LEU A N 1
ATOM 661 C CA . LEU A 1 86 ? -5.664 19 17.25 1 31.34 86 LEU A CA 1
ATOM 662 C C . LEU A 1 86 ? -6.57 19.172 18.453 1 31.34 86 LEU A C 1
ATOM 664 O O . LEU A 1 86 ? -7.629 18.547 18.547 1 31.34 86 LEU A O 1
ATOM 668 N N . MET B 1 1 ? 13.18 35.688 36 1 25.39 1 MET B N 1
ATOM 669 C CA . MET B 1 1 ? 12.242 34.562 35.938 1 25.39 1 MET B CA 1
ATOM 670 C C . MET B 1 1 ? 11.922 34.219 34.5 1 25.39 1 MET B C 1
ATOM 672 O O . MET B 1 1 ? 11.43 35.062 33.75 1 25.39 1 MET B O 1
ATOM 676 N N . ASP B 1 2 ? 12.789 33.344 33.844 1 26.77 2 ASP B N 1
ATOM 677 C CA . ASP B 1 2 ? 12.977 33.031 32.438 1 26.77 2 ASP B CA 1
ATOM 678 C C . ASP B 1 2 ? 11.734 32.344 31.844 1 26.77 2 ASP B C 1
ATOM 680 O O . ASP B 1 2 ? 11.32 31.281 32.312 1 26.77 2 ASP B O 1
ATOM 684 N N . LEU B 1 3 ? 10.68 32.938 31.562 1 27.73 3 LEU B N 1
ATOM 685 C CA . LEU B 1 3 ? 9.383 32.594 31 1 27.73 3 LEU B CA 1
ATOM 686 C C . LEU B 1 3 ? 9.547 31.734 29.75 1 27.73 3 LEU B C 1
ATOM 688 O O . LEU B 1 3 ? 8.57 31.469 29.047 1 27.73 3 LEU B O 1
ATOM 692 N N . MET B 1 4 ? 10.75 31.625 29.234 1 30.52 4 MET B N 1
ATOM 693 C CA . MET B 1 4 ? 10.805 30.797 28.031 1 30.52 4 MET B CA 1
ATOM 694 C C . MET B 1 4 ? 10.328 29.375 28.312 1 30.52 4 MET B C 1
ATOM 696 O O . MET B 1 4 ? 11.086 28.547 28.844 1 30.52 4 MET B O 1
ATOM 700 N N . GLY B 1 5 ? 9.461 29.219 29.188 1 30.03 5 GLY B N 1
ATOM 701 C CA . GLY B 1 5 ? 9.055 27.922 29.703 1 30.03 5 GLY B CA 1
ATOM 702 C C . GLY B 1 5 ? 9 26.859 28.625 1 30.03 5 GLY B C 1
ATOM 703 O O . GLY B 1 5 ? 9.008 27.156 27.438 1 30.03 5 GLY B O 1
ATOM 704 N N . THR B 1 6 ? 9.117 25.531 29.141 1 30.73 6 THR B N 1
ATOM 705 C CA . THR B 1 6 ? 9.094 24.203 28.531 1 30.73 6 THR B CA 1
ATOM 706 C C . THR B 1 6 ? 7.887 24.047 27.609 1 30.73 6 THR B C 1
ATOM 708 O O . THR B 1 6 ? 6.75 23.938 28.078 1 30.73 6 THR B O 1
ATOM 711 N N . LEU B 1 7 ? 7.48 24.938 26.844 1 35.53 7 LEU B N 1
ATOM 712 C CA . LEU B 1 7 ? 6.504 24.469 25.875 1 35.53 7 LEU B CA 1
ATOM 713 C C . LEU B 1 7 ? 6.793 23.031 25.469 1 35.53 7 LEU B C 1
ATOM 715 O O . LEU B 1 7 ? 7.848 22.734 24.906 1 35.53 7 LEU B O 1
ATOM 719 N N . GLY B 1 8 ? 6.699 22.109 26.344 1 33.5 8 GLY B N 1
ATOM 720 C CA . GLY B 1 8 ? 6.922 20.688 26.234 1 33.5 8 GLY B CA 1
ATOM 721 C C . GLY B 1 8 ? 6.633 20.141 24.844 1 33.5 8 GLY B C 1
ATOM 722 O O . GLY B 1 8 ? 5.984 20.812 24.031 1 33.5 8 GLY B O 1
ATOM 723 N N . ARG B 1 9 ? 7.375 19.078 24.422 1 32.84 9 ARG B N 1
ATOM 724 C CA . ARG B 1 9 ? 7.25 18.25 23.234 1 32.84 9 ARG B CA 1
ATOM 725 C C . ARG B 1 9 ? 5.785 17.984 22.906 1 32.84 9 ARG B C 1
ATOM 727 O O . ARG B 1 9 ? 5.312 16.844 23.047 1 32.84 9 ARG B O 1
ATOM 734 N N . GLY B 1 10 ? 4.891 18.531 23.562 1 35.28 10 GLY B N 1
ATOM 735 C CA . GLY B 1 10 ? 3.535 18.328 23.078 1 35.28 10 GLY B CA 1
ATOM 736 C C . GLY B 1 10 ? 3.391 18.547 21.578 1 35.28 10 GLY B C 1
ATOM 737 O O . GLY B 1 10 ? 2.32 18.922 21.109 1 35.28 10 GLY B O 1
ATOM 738 N N . GLY B 1 11 ? 4.344 19.109 21.031 1 35.22 11 GLY B N 1
ATOM 739 C CA . GLY B 1 11 ? 4.43 19.297 19.594 1 35.22 11 GLY B CA 1
ATOM 740 C C . GLY B 1 11 ? 3.678 18.25 18.797 1 35.22 11 GLY B C 1
ATOM 741 O O . GLY B 1 11 ? 3.502 17.125 19.266 1 35.22 11 GLY B O 1
ATOM 742 N N . LEU B 1 12 ? 2.639 18.641 18.125 1 37.72 12 LEU B N 1
ATOM 743 C CA . LEU B 1 12 ? 1.962 17.766 17.172 1 37.72 12 LEU B CA 1
ATOM 744 C C . LEU B 1 12 ? 2.873 16.609 16.766 1 37.72 12 LEU B C 1
ATOM 746 O O . LEU B 1 12 ? 3.992 16.844 16.297 1 37.72 12 LEU B O 1
ATOM 750 N N . GLU B 1 13 ? 3.312 15.742 17.625 1 41.12 13 GLU B N 1
ATOM 751 C CA . GLU B 1 13 ? 4.039 14.547 17.219 1 41.12 13 GLU B CA 1
ATOM 752 C C . GLU B 1 13 ? 3.762 14.219 15.75 1 41.12 13 GLU B C 1
ATOM 754 O O . GLU B 1 13 ? 2.891 13.398 15.445 1 41.12 13 GLU B O 1
ATOM 759 N N . VAL B 1 14 ? 3.375 15.117 14.891 1 45.09 14 VAL B N 1
ATOM 760 C CA . VAL B 1 14 ? 3.467 15.039 13.438 1 45.09 14 VAL B CA 1
ATOM 761 C C . VAL B 1 14 ? 4.68 14.203 13.039 1 45.09 14 VAL B C 1
ATOM 763 O O . VAL B 1 14 ? 4.645 13.484 12.039 1 45.09 14 VAL B O 1
ATOM 766 N N . SER B 1 15 ? 5.805 14.211 13.93 1 49.78 15 SER B N 1
ATOM 767 C CA . SER B 1 15 ? 7.062 13.602 13.516 1 49.78 15 SER B CA 1
ATOM 768 C C . SER B 1 15 ? 6.871 12.125 13.172 1 49.78 15 SER B C 1
ATOM 770 O O . SER B 1 15 ? 7.344 11.664 12.133 1 49.78 15 SER B O 1
ATOM 772 N N . SER B 1 16 ? 6.141 11.406 14.109 1 55.75 16 SER B N 1
ATOM 773 C CA . SER B 1 16 ? 6.031 9.961 13.922 1 55.75 16 SER B CA 1
ATOM 774 C C . SER B 1 16 ? 5.09 9.625 12.766 1 55.75 16 SER B C 1
ATOM 776 O O . SER B 1 16 ? 5.332 8.672 12.023 1 55.75 16 SER B O 1
ATOM 778 N N . PHE B 1 17 ? 4.129 10.562 12.586 1 60.94 17 PHE B N 1
ATOM 779 C CA . PHE B 1 17 ? 3.154 10.297 11.531 1 60.94 17 PHE B CA 1
ATOM 780 C C . PHE B 1 17 ? 3.756 10.562 10.156 1 60.94 17 PHE B C 1
ATOM 782 O O . PHE B 1 17 ? 3.48 9.836 9.203 1 60.94 17 PHE B O 1
ATOM 789 N N . THR B 1 18 ? 4.699 11.438 10.195 1 68.5 18 THR B N 1
ATOM 790 C CA . THR B 1 18 ? 5.273 11.836 8.922 1 68.5 18 THR B CA 1
ATOM 791 C C . THR B 1 18 ? 6.301 10.812 8.445 1 68.5 18 THR B C 1
ATOM 793 O O . THR B 1 18 ? 6.484 10.617 7.242 1 68.5 18 THR B O 1
ATOM 796 N N . GLU B 1 19 ? 6.855 10.086 9.453 1 82.06 19 GLU B N 1
ATOM 797 C CA . GLU B 1 19 ? 7.914 9.164 9.062 1 82.06 19 GLU B CA 1
ATOM 798 C C . GLU B 1 19 ? 7.363 8.031 8.203 1 82.06 19 GLU B C 1
ATOM 800 O O . GLU B 1 19 ? 8.055 7.527 7.309 1 82.06 19 GLU B O 1
ATOM 805 N N . ASP B 1 20 ? 6.152 7.781 8.414 1 86.75 20 ASP B N 1
ATOM 806 C CA . ASP B 1 20 ? 5.535 6.695 7.668 1 86.75 20 ASP B CA 1
ATOM 807 C C . ASP B 1 20 ? 5.145 7.148 6.262 1 86.75 20 ASP B C 1
ATOM 809 O O . ASP B 1 20 ? 4.809 6.324 5.41 1 86.75 20 ASP B O 1
ATOM 813 N N . LEU B 1 21 ? 5.297 8.398 6.109 1 88.88 21 LEU B N 1
ATOM 814 C CA . LEU B 1 21 ? 4.902 8.961 4.824 1 88.88 21 LEU B CA 1
ATOM 815 C C . LEU B 1 21 ? 6.129 9.344 3.998 1 88.88 21 LEU B C 1
ATOM 817 O O . LEU B 1 21 ? 6.012 10.023 2.979 1 88.88 21 LEU B O 1
ATOM 821 N N . LEU B 1 22 ? 7.277 8.859 4.504 1 92.56 22 LEU B N 1
ATOM 822 C CA . LEU B 1 22 ? 8.539 9.078 3.801 1 92.56 22 LEU B CA 1
ATOM 823 C C . LEU B 1 22 ? 9.141 7.758 3.348 1 92.56 22 LEU B C 1
ATOM 825 O O . LEU B 1 22 ? 8.977 6.73 4.012 1 92.56 22 LEU B O 1
ATOM 829 N N . CYS B 1 23 ? 9.812 7.82 2.279 1 96.38 23 CYS B N 1
ATOM 830 C CA . CYS B 1 23 ? 10.594 6.672 1.841 1 96.38 23 CYS B CA 1
ATOM 831 C C . CYS B 1 23 ? 11.727 6.379 2.818 1 96.38 23 CYS B C 1
ATOM 833 O O . CYS B 1 23 ? 12.539 7.254 3.113 1 96.38 23 CYS B O 1
ATOM 835 N N . PRO B 1 24 ? 11.883 5.148 3.266 1 97 24 PRO B N 1
ATOM 836 C CA . PRO B 1 24 ? 12.922 4.828 4.25 1 97 24 PRO B CA 1
ATOM 837 C C . PRO B 1 24 ? 14.328 4.875 3.658 1 97 24 PRO B C 1
ATOM 839 O O . PRO B 1 24 ? 15.312 4.914 4.402 1 97 24 PRO B O 1
ATOM 842 N N . ILE B 1 25 ? 14.453 4.812 2.424 1 97.62 25 ILE B N 1
ATOM 843 C CA . ILE B 1 25 ? 15.773 4.773 1.805 1 97.62 25 ILE B CA 1
ATOM 844 C C . 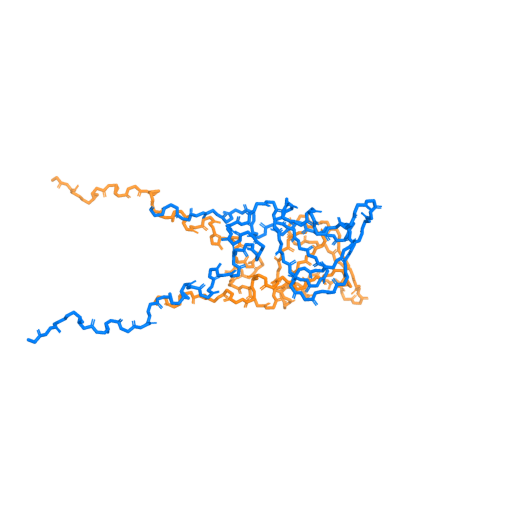ILE B 1 25 ? 16.297 6.191 1.616 1 97.62 25 ILE B C 1
ATOM 846 O O . ILE B 1 25 ? 17.406 6.512 2.047 1 97.62 25 ILE B O 1
ATOM 850 N N . CYS B 1 26 ? 15.508 7.102 1.023 1 96.88 26 CYS B N 1
ATOM 851 C CA . CYS B 1 26 ? 15.992 8.438 0.69 1 96.88 26 CYS B CA 1
ATOM 852 C C . CYS B 1 26 ? 15.5 9.461 1.703 1 96.88 26 CYS B C 1
ATOM 854 O O . CYS B 1 26 ? 15.938 10.617 1.685 1 96.88 26 CYS B O 1
ATOM 856 N N . LEU B 1 27 ? 14.523 9.109 2.514 1 94.69 27 LEU B N 1
ATOM 857 C CA . LEU B 1 27 ? 13.977 9.914 3.596 1 94.69 27 LEU B CA 1
ATOM 858 C C . LEU B 1 27 ? 13.266 11.148 3.049 1 94.69 27 LEU B C 1
ATOM 860 O O . LEU B 1 27 ? 13.258 12.203 3.689 1 94.69 27 LEU B O 1
ATOM 864 N N . SER B 1 28 ? 12.719 11.078 1.925 1 93.69 28 SER B N 1
ATOM 865 C CA . SER B 1 28 ? 11.875 12.086 1.293 1 93.69 28 SER B CA 1
ATOM 866 C C . SER B 1 28 ? 10.484 11.547 1.004 1 93.69 28 SER B C 1
ATOM 868 O O . SER B 1 28 ? 10.211 10.359 1.22 1 93.69 28 SER B O 1
ATOM 870 N N . PHE B 1 29 ? 9.625 12.508 0.567 1 91.56 29 PHE B N 1
ATOM 871 C CA . PHE B 1 29 ? 8.312 12.062 0.115 1 91.56 29 PHE B CA 1
ATOM 872 C C . PHE B 1 29 ? 8.438 11.109 -1.069 1 91.56 29 PHE B C 1
ATOM 874 O O . PHE B 1 29 ? 9.32 11.281 -1.915 1 91.56 29 PHE B O 1
ATOM 881 N N . PHE B 1 30 ? 7.578 10.227 -1.038 1 93.88 30 PHE B N 1
ATOM 882 C CA . PHE B 1 30 ? 7.656 9.141 -2.008 1 93.88 30 PHE B CA 1
ATOM 883 C C . PHE B 1 30 ? 7.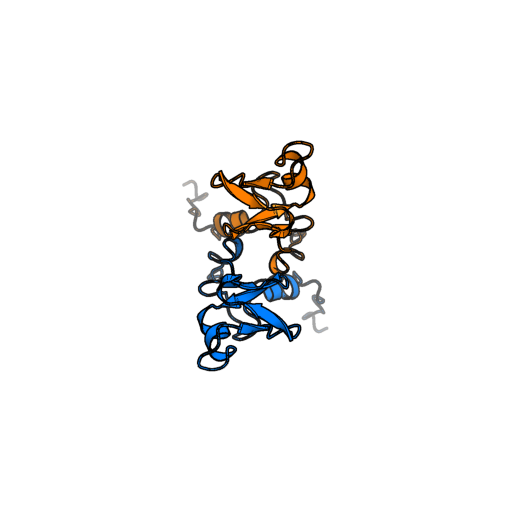566 9.68 -3.432 1 93.88 30 PHE B C 1
ATOM 885 O O . PHE B 1 30 ? 6.73 10.539 -3.727 1 93.88 30 PHE B O 1
ATOM 892 N N . ARG B 1 31 ? 8.398 9.172 -4.285 1 94.5 31 ARG B N 1
ATOM 893 C CA . ARG B 1 31 ? 8.297 9.289 -5.734 1 94.5 31 ARG B CA 1
ATOM 894 C C . ARG B 1 31 ? 7.996 7.938 -6.375 1 94.5 31 ARG B C 1
ATOM 896 O O . ARG B 1 31 ? 8.781 6.996 -6.254 1 94.5 31 ARG B O 1
ATOM 903 N N . GLU B 1 32 ? 6.84 7.855 -6.996 1 96.12 32 GLU B N 1
ATOM 904 C CA . GLU B 1 32 ? 6.414 6.586 -7.578 1 96.12 32 GLU B CA 1
ATOM 905 C C . GLU B 1 32 ? 6.43 5.473 -6.535 1 96.12 32 GLU B C 1
ATOM 907 O O . GLU B 1 32 ? 7.16 4.492 -6.68 1 96.12 32 GLU B O 1
ATOM 912 N N . PRO B 1 33 ? 5.637 5.551 -5.508 1 97.56 33 PRO B N 1
ATOM 913 C CA . PRO B 1 33 ? 5.688 4.621 -4.375 1 97.56 33 PRO B CA 1
ATOM 914 C C . PRO B 1 33 ? 5.23 3.213 -4.746 1 97.56 33 PRO B C 1
ATOM 916 O O . PRO B 1 33 ? 4.16 3.041 -5.332 1 97.56 33 PRO B O 1
ATOM 919 N N . HIS B 1 34 ? 6.039 2.234 -4.473 1 98.12 34 HIS B N 1
ATOM 920 C CA . HIS B 1 34 ? 5.699 0.825 -4.629 1 98.12 34 HIS B CA 1
ATOM 921 C C . HIS B 1 34 ? 5.734 0.097 -3.289 1 98.12 34 HIS B C 1
ATOM 923 O O . HIS B 1 34 ? 6.609 0.357 -2.459 1 98.12 34 HIS B O 1
ATOM 929 N N . MET B 1 35 ? 4.84 -0.805 -3.162 1 98.5 35 MET B N 1
ATOM 930 C CA . MET B 1 35 ? 4.77 -1.646 -1.971 1 98.5 35 MET B CA 1
ATOM 931 C C . MET B 1 35 ? 5.176 -3.08 -2.293 1 98.5 35 MET B C 1
ATOM 933 O O . MET B 1 35 ? 4.773 -3.627 -3.322 1 98.5 35 MET B O 1
ATOM 937 N N . LEU B 1 36 ? 5.973 -3.641 -1.405 1 98.06 36 LEU B N 1
ATOM 938 C CA . LEU B 1 36 ? 6.402 -5.031 -1.53 1 98.06 36 LEU B CA 1
ATOM 939 C C . LEU B 1 36 ? 5.41 -5.965 -0.847 1 98.06 36 LEU B C 1
ATOM 941 O O . LEU B 1 36 ? 4.477 -5.512 -0.185 1 98.06 36 LEU B O 1
ATOM 945 N N . GLU B 1 37 ? 5.645 -7.238 -0.958 1 96.62 37 GLU B N 1
ATOM 946 C CA . GLU B 1 37 ? 4.742 -8.234 -0.395 1 96.62 37 GLU B CA 1
ATOM 947 C C . GLU B 1 37 ? 4.75 -8.188 1.13 1 96.62 37 GLU B C 1
ATOM 949 O O . GLU B 1 37 ? 3.789 -8.617 1.774 1 96.62 37 GLU B O 1
ATOM 954 N N . CYS B 1 38 ? 5.812 -7.652 1.658 1 97.5 38 CYS B N 1
ATOM 955 C CA . CYS B 1 38 ? 5.926 -7.562 3.109 1 97.5 38 CYS B CA 1
ATOM 956 C C . CYS B 1 38 ? 5.121 -6.383 3.646 1 97.5 38 CYS B C 1
ATOM 958 O O . CYS B 1 38 ? 4.957 -6.238 4.859 1 97.5 38 CYS B O 1
ATOM 960 N N . GLY B 1 39 ? 4.707 -5.488 2.793 1 98 39 GLY B N 1
ATOM 961 C CA . GLY B 1 39 ? 3.908 -4.344 3.207 1 98 39 GLY B CA 1
ATOM 962 C C . GLY B 1 39 ? 4.711 -3.057 3.287 1 98 39 GLY B C 1
ATOM 963 O O . GLY B 1 39 ? 4.145 -1.978 3.473 1 98 39 GLY B O 1
ATOM 964 N N . HIS B 1 40 ? 5.984 -3.078 3.15 1 97.81 40 HIS B N 1
ATOM 965 C CA . HIS B 1 40 ? 6.809 -1.875 3.172 1 97.81 40 HIS B CA 1
ATOM 966 C C . HIS B 1 40 ? 6.824 -1.195 1.808 1 97.81 40 HIS B C 1
ATOM 968 O O . HIS B 1 40 ? 6.84 -1.868 0.774 1 97.81 40 HIS B O 1
ATOM 974 N N . SER B 1 41 ? 6.898 0.106 1.808 1 97.94 41 SER B N 1
ATOM 975 C CA . SER B 1 41 ? 6.895 0.886 0.574 1 97.94 41 SER B CA 1
ATOM 976 C C . SER B 1 41 ? 8.195 1.662 0.407 1 97.94 41 SER B C 1
ATOM 978 O O . SER B 1 41 ? 8.836 2.039 1.395 1 97.94 41 SER B O 1
ATOM 980 N N . PHE B 1 42 ? 8.562 1.891 -0.84 1 97.94 42 PHE B N 1
ATOM 981 C CA . PHE B 1 42 ? 9.75 2.631 -1.243 1 97.94 42 PHE B CA 1
ATOM 982 C C . PHE B 1 42 ? 9.523 3.346 -2.568 1 97.94 42 PHE B C 1
ATOM 984 O O . PHE B 1 42 ? 8.625 2.977 -3.332 1 97.94 42 PHE B O 1
ATOM 991 N N . CYS B 1 43 ? 10.305 4.395 -2.822 1 97.44 43 CYS B N 1
ATOM 992 C CA . CYS B 1 43 ? 10.344 4.93 -4.18 1 97.44 43 CYS B CA 1
ATOM 993 C C . CYS B 1 43 ? 10.812 3.871 -5.172 1 97.44 43 CYS B C 1
ATOM 995 O O . CYS B 1 43 ? 11.711 3.088 -4.871 1 97.44 43 CYS B O 1
ATOM 997 N N . ALA B 1 44 ? 10.242 3.914 -6.352 1 97.19 44 ALA B N 1
ATOM 998 C CA . ALA B 1 44 ? 10.711 3.002 -7.391 1 97.19 44 ALA B CA 1
ATOM 999 C C . ALA B 1 44 ? 12.195 3.217 -7.68 1 97.19 44 ALA B C 1
ATOM 1001 O O . ALA B 1 44 ? 12.977 2.262 -7.699 1 97.19 44 ALA B O 1
ATOM 1002 N N . PRO B 1 45 ? 12.617 4.418 -7.824 1 97.31 45 PRO B N 1
ATOM 1003 C CA . PRO B 1 45 ? 14.039 4.625 -8.109 1 97.31 45 PRO B CA 1
ATOM 1004 C C . PRO B 1 45 ? 14.945 4.207 -6.949 1 97.31 45 PRO B C 1
ATOM 1006 O O . PRO B 1 45 ? 16.109 3.85 -7.164 1 97.31 45 PRO B O 1
ATOM 1009 N N . CYS B 1 46 ? 14.484 4.281 -5.742 1 97.81 46 CYS B N 1
ATOM 1010 C CA . CYS B 1 46 ? 15.273 3.875 -4.582 1 97.81 46 CYS B CA 1
ATOM 1011 C C . CYS B 1 46 ? 15.375 2.355 -4.5 1 97.81 46 CYS B C 1
ATOM 1013 O O . CYS B 1 46 ? 16.391 1.823 -4.035 1 97.81 46 CYS B O 1
ATOM 1015 N N . LEU B 1 47 ? 14.383 1.668 -4.93 1 97.38 47 LEU B N 1
ATOM 1016 C CA . LEU B 1 47 ? 14.336 0.212 -4.848 1 97.38 47 LEU B CA 1
ATOM 1017 C C . LEU B 1 47 ? 15.211 -0.419 -5.926 1 97.38 47 LEU B C 1
ATOM 1019 O O . LEU B 1 47 ? 15.766 -1.502 -5.727 1 97.38 47 LEU B O 1
ATOM 1023 N N . GLU B 1 48 ? 15.336 0.219 -7.02 1 96.5 48 GLU B N 1
ATOM 1024 C CA . GLU B 1 48 ? 16.016 -0.327 -8.188 1 96.5 48 GLU B CA 1
ATOM 1025 C C . GLU B 1 48 ? 17.422 -0.819 -7.832 1 96.5 48 GLU B C 1
ATOM 1027 O O . GLU B 1 48 ? 17.781 -1.949 -8.164 1 96.5 48 GLU B O 1
ATOM 1032 N N . PRO B 1 49 ? 18.172 -0.008 -7.086 1 96.5 49 PRO B N 1
ATOM 1033 C CA . PRO B 1 49 ? 19.531 -0.453 -6.746 1 96.5 49 PRO B CA 1
ATOM 1034 C C . PRO B 1 49 ? 19.547 -1.621 -5.766 1 96.5 49 PRO B C 1
ATOM 1036 O O . PRO B 1 49 ? 20.578 -2.264 -5.57 1 96.5 49 PRO B O 1
ATOM 1039 N N . CYS B 1 50 ? 18.453 -1.902 -5.109 1 95.81 50 CYS B N 1
ATOM 1040 C CA . CYS B 1 50 ? 18.375 -2.949 -4.098 1 95.81 50 CYS B CA 1
ATOM 1041 C C . CYS B 1 50 ? 18.188 -4.316 -4.742 1 95.81 50 CYS B C 1
ATOM 1043 O O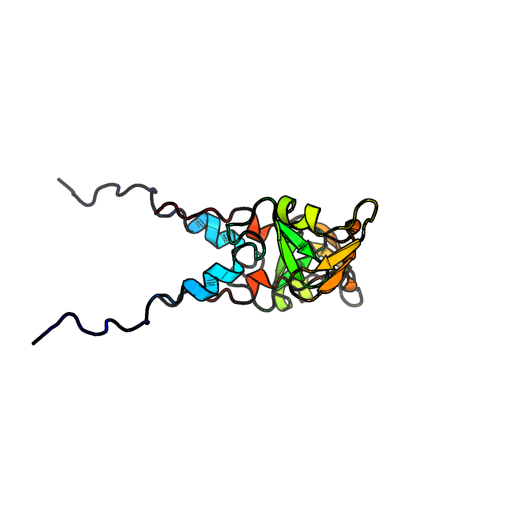 . CYS B 1 50 ? 18.219 -5.34 -4.055 1 95.81 50 CYS B O 1
ATOM 1045 N N . ILE B 1 51 ? 18.062 -4.375 -5.98 1 96.5 51 ILE B N 1
ATOM 1046 C CA . ILE B 1 51 ? 17.891 -5.605 -6.738 1 96.5 51 ILE B CA 1
ATOM 1047 C C . ILE B 1 51 ? 19.188 -5.961 -7.457 1 96.5 51 ILE B C 1
ATOM 1049 O O . ILE B 1 51 ? 19.703 -5.168 -8.25 1 96.5 51 ILE B O 1
ATOM 1053 N N . PRO B 1 52 ? 19.672 -7.191 -7.164 1 96.06 52 PRO B N 1
ATOM 1054 C CA . PRO B 1 52 ? 20.891 -7.598 -7.852 1 96.06 52 PRO B CA 1
ATOM 1055 C C . PRO B 1 52 ? 20.75 -7.602 -9.375 1 96.06 52 PRO B C 1
ATOM 1057 O O . PRO B 1 52 ? 19.672 -7.934 -9.891 1 96.06 52 PRO B O 1
ATOM 1060 N N . LYS B 1 53 ? 21.828 -7.277 -10.062 1 94 53 LYS B N 1
ATOM 1061 C CA . LYS B 1 53 ? 21.812 -7.203 -11.523 1 94 53 LYS B CA 1
ATOM 1062 C C . LYS B 1 53 ? 21.359 -8.523 -12.141 1 94 53 LYS B C 1
ATOM 1064 O O . LYS B 1 53 ? 21.844 -9.594 -11.75 1 94 53 LYS B O 1
ATOM 1069 N N . GLY B 1 54 ? 20.438 -8.445 -13.016 1 94.25 54 GLY B N 1
ATOM 1070 C CA . GLY B 1 54 ? 19.984 -9.609 -13.742 1 94.25 54 GLY B CA 1
ATOM 1071 C C . GLY B 1 54 ? 18.922 -10.398 -13 1 94.25 54 GLY B C 1
ATOM 1072 O O . GLY B 1 54 ? 18.406 -11.398 -13.508 1 94.25 54 GLY B O 1
ATOM 1073 N N . GLN B 1 55 ? 18.672 -10.008 -11.812 1 95.5 55 GLN B N 1
ATOM 1074 C CA . GLN B 1 55 ? 17.672 -10.703 -11.008 1 95.5 55 GLN B CA 1
ATOM 1075 C C . GLN B 1 55 ? 16.344 -9.953 -11.008 1 95.5 55 GLN B C 1
ATOM 1077 O O . GLN B 1 55 ? 16.297 -8.773 -11.383 1 95.5 55 GLN B O 1
ATOM 1082 N N . ARG B 1 56 ? 15.305 -10.742 -10.727 1 96.12 56 ARG B N 1
ATOM 1083 C CA . ARG B 1 56 ? 13.977 -10.148 -10.633 1 96.12 56 ARG B CA 1
ATOM 1084 C C . ARG B 1 56 ? 13.43 -10.266 -9.211 1 96.1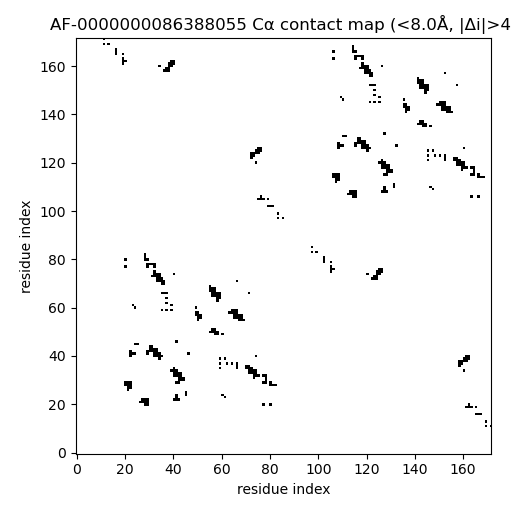2 56 ARG B C 1
ATOM 1086 O O . ARG B 1 56 ? 12.211 -10.258 -9.008 1 96.12 56 ARG B O 1
ATOM 1093 N N . ARG B 1 57 ? 14.367 -10.516 -8.297 1 96.88 57 ARG B N 1
ATOM 1094 C CA . ARG B 1 57 ? 14.023 -10.602 -6.883 1 96.88 57 ARG B CA 1
ATOM 1095 C C . ARG B 1 57 ? 15.023 -9.828 -6.031 1 96.88 57 ARG B C 1
ATOM 1097 O O . ARG B 1 57 ? 16.172 -9.617 -6.441 1 96.88 57 ARG B O 1
ATOM 1104 N N . GLY B 1 58 ? 14.57 -9.406 -4.906 1 97.19 58 GLY B N 1
ATOM 1105 C CA . GLY B 1 58 ? 15.406 -8.727 -3.928 1 97.19 58 GLY B CA 1
ATOM 1106 C C . GLY B 1 58 ? 14.969 -8.977 -2.498 1 97.19 58 GLY B C 1
ATOM 1107 O O . GLY B 1 58 ? 14.094 -9.812 -2.246 1 97.19 58 GLY B O 1
ATOM 1108 N N . LEU B 1 59 ? 15.68 -8.352 -1.601 1 98 59 LEU B N 1
ATOM 1109 C CA . LEU B 1 59 ? 15.32 -8.336 -0.187 1 98 59 LEU B CA 1
ATOM 1110 C C . LEU B 1 59 ? 14.82 -6.961 0.235 1 98 59 LEU B C 1
ATOM 1112 O O . LEU B 1 59 ? 15.383 -5.941 -0.175 1 98 59 LEU B O 1
ATOM 1116 N N . CYS B 1 60 ? 13.781 -6.969 0.954 1 98.38 60 CYS B N 1
ATOM 1117 C CA . CYS B 1 60 ? 13.227 -5.707 1.442 1 98.38 60 CYS B CA 1
ATOM 1118 C C . CYS B 1 60 ? 14.266 -4.934 2.242 1 98.38 60 CYS B C 1
ATOM 1120 O O . CYS B 1 60 ? 14.859 -5.465 3.184 1 98.38 60 CYS B O 1
ATOM 1122 N N . PRO B 1 61 ? 14.453 -3.699 2.049 1 98.19 61 PRO B N 1
ATOM 1123 C CA . PRO B 1 61 ? 15.445 -2.9 2.766 1 98.19 61 PRO B CA 1
ATOM 1124 C C . PRO B 1 61 ? 15.125 -2.744 4.25 1 98.19 61 PRO B C 1
ATOM 1126 O O . PRO B 1 61 ? 16.016 -2.443 5.051 1 98.19 61 PRO B O 1
ATOM 1129 N N . GLU B 1 62 ? 13.938 -2.994 4.574 1 97.56 62 GLU B N 1
ATOM 1130 C CA . GLU B 1 62 ? 13.539 -2.779 5.961 1 97.56 62 GLU B CA 1
ATOM 1131 C C . GLU B 1 62 ? 13.539 -4.09 6.742 1 97.56 62 GLU B C 1
ATOM 1133 O O . GLU B 1 62 ? 14.172 -4.188 7.797 1 97.56 62 GLU B O 1
ATOM 1138 N N . CYS B 1 63 ? 12.945 -5.098 6.258 1 97.88 63 CYS B N 1
ATOM 1139 C CA . CYS B 1 63 ? 12.742 -6.305 7.059 1 97.88 63 CYS B CA 1
ATOM 1140 C C . CYS B 1 63 ? 13.484 -7.488 6.457 1 97.88 63 CYS B C 1
ATOM 1142 O O . CYS B 1 63 ? 13.523 -8.57 7.047 1 97.88 63 CYS B O 1
ATOM 1144 N N . ARG B 1 64 ? 13.945 -7.426 5.25 1 98.25 64 ARG B N 1
ATOM 1145 C CA . ARG B 1 64 ? 14.797 -8.375 4.543 1 98.25 64 ARG B CA 1
ATOM 1146 C C . ARG B 1 64 ? 13.992 -9.57 4.047 1 98.25 64 ARG B C 1
ATOM 1148 O O . ARG B 1 64 ? 14.562 -10.586 3.639 1 98.25 64 ARG B O 1
ATOM 1155 N N . ARG B 1 65 ? 12.727 -9.516 4.102 1 98.19 65 ARG B N 1
ATOM 1156 C CA . ARG B 1 65 ? 11.922 -10.547 3.455 1 98.19 65 ARG B CA 1
ATOM 1157 C C . ARG B 1 65 ? 12.07 -10.484 1.938 1 98.19 65 ARG B C 1
ATOM 1159 O O . ARG B 1 65 ? 12.086 -9.391 1.356 1 98.19 65 ARG B O 1
ATOM 1166 N N . PRO B 1 66 ? 12.18 -11.625 1.344 1 98.06 66 PRO B N 1
ATOM 1167 C CA . PRO B 1 66 ? 12.305 -11.625 -0.116 1 98.06 66 PRO B CA 1
ATOM 1168 C C . PRO B 1 66 ? 11.062 -11.062 -0.809 1 98.06 66 PRO B C 1
ATOM 1170 O O . PRO B 1 66 ? 9.953 -11.188 -0.292 1 98.06 66 PRO B O 1
ATOM 1173 N N . PHE B 1 67 ? 11.32 -10.453 -1.963 1 97.62 67 PHE B N 1
ATOM 1174 C CA . PHE B 1 67 ? 10.219 -10 -2.809 1 97.62 67 PHE B CA 1
ATOM 1175 C C . PHE B 1 67 ? 10.555 -10.195 -4.281 1 97.62 67 PHE B C 1
ATOM 1177 O O . PHE B 1 67 ? 11.727 -10.273 -4.652 1 97.62 67 PHE B O 1
ATOM 1184 N N . ALA B 1 68 ? 9.531 -10.32 -5.039 1 97 68 ALA B N 1
ATOM 1185 C CA . ALA B 1 68 ? 9.656 -10.398 -6.492 1 97 68 ALA B CA 1
ATOM 1186 C C . ALA B 1 68 ? 9.188 -9.102 -7.152 1 97 68 ALA B C 1
ATOM 1188 O O . ALA B 1 68 ? 8.195 -8.508 -6.73 1 97 68 ALA B O 1
ATOM 1189 N N . LEU B 1 69 ? 9.859 -8.688 -8.25 1 95.88 69 LEU B N 1
ATOM 1190 C CA . LEU B 1 69 ? 9.523 -7.465 -8.969 1 95.88 69 LEU B CA 1
ATOM 1191 C C . LEU B 1 69 ? 8.086 -7.52 -9.477 1 95.88 69 LEU B C 1
ATOM 1193 O O . LEU B 1 69 ? 7.371 -6.516 -9.438 1 95.88 69 LEU B O 1
ATOM 1197 N N . ARG B 1 70 ? 7.668 -8.617 -9.867 1 94.56 70 ARG B N 1
ATOM 1198 C CA . ARG B 1 70 ? 6.348 -8.781 -10.477 1 94.56 70 ARG B CA 1
ATOM 1199 C C . ARG B 1 70 ? 5.246 -8.664 -9.43 1 94.56 70 ARG B C 1
ATOM 1201 O O . ARG B 1 70 ? 4.07 -8.531 -9.766 1 94.56 70 ARG B O 1
ATOM 1208 N N . ARG B 1 71 ? 5.633 -8.703 -8.156 1 95.25 71 ARG B N 1
ATOM 1209 C CA . ARG B 1 71 ? 4.629 -8.68 -7.094 1 95.25 71 ARG B CA 1
ATOM 1210 C C . ARG B 1 71 ? 4.578 -7.312 -6.418 1 95.25 71 ARG B C 1
ATOM 1212 O O . ARG B 1 71 ? 3.766 -7.086 -5.52 1 95.25 71 ARG B O 1
ATOM 1219 N N . MET B 1 72 ? 5.422 -6.43 -6.895 1 96.19 72 MET B N 1
ATOM 1220 C CA . MET B 1 72 ? 5.363 -5.062 -6.375 1 96.19 72 MET B CA 1
ATOM 1221 C C . MET B 1 72 ? 4.137 -4.332 -6.906 1 96.19 72 MET B C 1
ATOM 1223 O O . MET B 1 72 ? 3.76 -4.5 -8.07 1 96.19 72 MET B O 1
ATOM 1227 N N . THR B 1 73 ? 3.555 -3.543 -6.031 1 97.56 73 THR B N 1
ATOM 1228 C CA . THR B 1 73 ? 2.336 -2.832 -6.402 1 97.56 73 THR B CA 1
ATOM 1229 C C . THR B 1 73 ? 2.461 -1.344 -6.086 1 97.56 73 THR B C 1
ATOM 1231 O O . THR B 1 73 ? 3.033 -0.968 -5.059 1 97.56 73 THR B O 1
ATOM 1234 N N . ILE B 1 74 ? 1.927 -0.525 -6.98 1 97.56 74 ILE B N 1
ATOM 1235 C CA . ILE B 1 74 ? 1.905 0.909 -6.715 1 97.56 74 ILE B CA 1
ATOM 1236 C C . ILE B 1 74 ? 1.073 1.19 -5.465 1 97.56 74 ILE B C 1
ATOM 1238 O O . ILE B 1 74 ? -0.034 0.667 -5.316 1 97.56 74 ILE B O 1
ATOM 1242 N N . ASN B 1 75 ? 1.644 1.929 -4.574 1 97.5 75 ASN B N 1
ATOM 1243 C CA . ASN B 1 75 ? 0.885 2.393 -3.418 1 97.5 75 ASN B CA 1
ATOM 1244 C C . ASN B 1 75 ? 0.195 3.725 -3.695 1 97.5 75 ASN B C 1
ATOM 1246 O O . ASN B 1 75 ? 0.758 4.789 -3.428 1 97.5 75 ASN B O 1
ATOM 1250 N N . ARG B 1 76 ? -0.938 3.689 -4.18 1 95.75 76 ARG B N 1
ATOM 1251 C CA . ARG B 1 76 ? -1.643 4.859 -4.695 1 95.75 76 ARG B CA 1
ATOM 1252 C C . ARG B 1 76 ? -1.865 5.895 -3.596 1 95.75 76 ARG B C 1
ATOM 1254 O O . ARG B 1 76 ? -1.838 7.098 -3.855 1 95.75 76 ARG B O 1
ATOM 1261 N N . ALA B 1 77 ? -2.047 5.406 -2.443 1 94.12 77 ALA B N 1
ATOM 1262 C CA . ALA B 1 77 ? -2.326 6.305 -1.327 1 94.12 77 ALA B CA 1
ATOM 1263 C C . ALA B 1 77 ? -1.154 7.25 -1.077 1 94.12 77 ALA B C 1
ATOM 1265 O O . ALA B 1 77 ? -1.332 8.328 -0.512 1 94.12 77 ALA B O 1
ATOM 1266 N N . LEU B 1 78 ? -0.013 6.918 -1.529 1 93.31 78 LEU B N 1
ATOM 1267 C CA . LEU B 1 78 ? 1.191 7.688 -1.236 1 93.31 78 LEU B CA 1
ATOM 1268 C C . LEU B 1 78 ? 1.597 8.539 -2.434 1 93.31 78 LEU B C 1
ATOM 1270 O O . LEU B 1 78 ? 2.568 9.297 -2.363 1 93.31 78 LEU B O 1
ATOM 1274 N N . CYS B 1 79 ? 0.973 8.508 -3.527 1 92.06 79 CYS B N 1
ATOM 1275 C CA . CYS B 1 79 ? 1.369 9.148 -4.777 1 92.06 79 CYS B CA 1
ATOM 1276 C C . CYS B 1 79 ? 1.212 10.664 -4.691 1 92.06 79 CYS B C 1
ATOM 1278 O O . CYS B 1 79 ? 1.951 11.406 -5.34 1 92.06 79 CYS B O 1
ATOM 1280 N N . SER B 1 80 ? 0.325 11.141 -3.914 1 81.56 80 SER B N 1
ATOM 1281 C CA . SER B 1 80 ? 0.026 12.57 -3.959 1 81.56 80 SER B CA 1
ATOM 1282 C C . SER B 1 80 ? 0.577 13.289 -2.732 1 81.56 80 SER B C 1
ATOM 1284 O O . SER B 1 80 ? 0.336 14.484 -2.545 1 81.56 80 SER B O 1
ATOM 1286 N N . LEU B 1 81 ? 1.326 12.492 -2.039 1 76.38 81 LEU B N 1
ATOM 1287 C CA . LEU B 1 81 ? 1.85 13.148 -0.846 1 76.38 81 LEU B CA 1
ATOM 1288 C C . LEU B 1 81 ? 2.963 14.125 -1.209 1 76.38 81 LEU B C 1
ATOM 1290 O O . LEU B 1 81 ? 3.867 13.781 -1.975 1 76.38 81 LEU B O 1
ATOM 1294 N N . GLU B 1 82 ? 2.65 15.312 -1.318 1 65.69 82 GLU B N 1
ATOM 1295 C CA . GLU B 1 82 ? 3.641 16.359 -1.578 1 65.69 82 GLU B CA 1
ATOM 1296 C C . GLU B 1 82 ? 3.805 17.266 -0.372 1 65.69 82 GLU B C 1
ATOM 1298 O O . GLU B 1 82 ? 2.891 17.406 0.445 1 65.69 82 GLU B O 1
ATOM 1303 N N . PRO B 1 83 ? 5.172 17.688 -0.203 1 54.31 83 PRO B N 1
ATOM 1304 C CA . PRO B 1 83 ? 5.414 18.625 0.898 1 54.31 83 PRO B CA 1
ATOM 1305 C C . PRO B 1 83 ? 4.387 19.75 0.952 1 54.31 83 PRO B C 1
ATOM 1307 O O . PRO B 1 83 ? 3.93 20.234 -0.092 1 54.31 83 PRO B O 1
ATOM 1310 N N . LEU B 1 84 ? 3.477 19.656 1.975 1 44.03 84 LEU B N 1
ATOM 1311 C CA . LEU B 1 84 ? 2.787 20.922 2.219 1 44.03 84 LEU B CA 1
ATOM 1312 C C . LEU B 1 84 ? 3.752 22.094 2.115 1 44.03 84 LEU B C 1
ATOM 1314 O O . LEU B 1 84 ? 4.855 22.047 2.666 1 44.03 84 LEU B O 1
ATOM 1318 N N . LYS B 1 85 ? 3.994 22.625 0.948 1 38.09 85 LYS B N 1
ATOM 1319 C CA . LYS B 1 85 ? 4.633 23.938 0.991 1 38.09 85 LYS B CA 1
ATOM 1320 C C . LYS B 1 85 ? 3.994 24.828 2.057 1 38.09 85 LYS B C 1
ATOM 1322 O O . LYS B 1 85 ? 2.809 25.141 1.974 1 38.09 85 LYS B O 1
ATOM 1327 N N . LEU B 1 86 ? 4.242 24.625 3.295 1 31.19 86 LEU B N 1
ATOM 1328 C CA . LEU B 1 86 ? 4.09 25.859 4.074 1 31.19 86 LEU B CA 1
ATOM 1329 C C . LEU B 1 86 ? 4.895 27 3.457 1 31.19 86 LEU B C 1
ATOM 1331 O O . LEU B 1 86 ? 5.988 26.781 2.934 1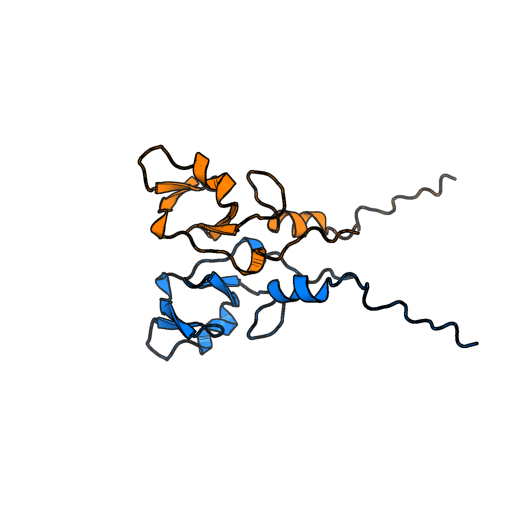 31.19 86 LEU B O 1
#

Organism: Laticauda laticaudata (NCBI:txid8630)

Secondary structure (DSSP, 8-state):
--------S-S-THHHHHHTTB-TTT-SB-SSEEE-TTS-EEEHHHHGGGS-TT-SEEE-TTT--EEEGGG-EE-GGGTT------/--------S-S-THHHHHHTTB-TTT-SB-SSEEE-TTS-EEEHHHHGGGS-TT-SEEE-TTT--EEEGGG-EE-GGGTT------